Protein AF-A0A925DPY6-F1 (afdb_monomer)

Solvent-accessible surface area (backbone atoms only — not comparable to full-atom values): 10511 Å² total; per-residue (Å²): 122,69,63,65,78,75,38,99,52,84,83,68,54,95,85,68,78,88,75,82,54,67,66,61,56,56,53,61,64,73,57,89,71,93,77,87,87,88,58,54,37,86,36,39,76,42,63,65,30,36,55,49,43,68,69,35,32,68,36,63,94,36,71,50,76,42,72,33,80,44,59,87,94,29,56,38,26,45,50,74,73,61,49,58,59,48,70,58,96,85,42,81,42,55,54,47,24,43,74,46,77,44,69,90,68,53,84,65,75,51,75,65,53,50,51,57,66,51,64,82,52,63,37,82,76,46,75,67,44,76,55,68,96,68,57,69,66,60,47,52,56,51,40,54,54,43,45,75,70,46,34,78,36,70,43,71,76,58,93,91,69,83,81,88,87,130

pLDDT: mean 90.34, std 9.17, range [51.06, 98.12]

Mean predicted aligned error: 7.1 Å

Structure (mmCIF, N/CA/C/O backbone):
data_AF-A0A925DPY6-F1
#
_entry.id   AF-A0A925DPY6-F1
#
loop_
_atom_site.group_PDB
_atom_site.id
_atom_site.type_symbol
_atom_site.label_atom_id
_atom_site.label_alt_id
_atom_site.label_comp_id
_atom_site.label_asym_id
_atom_site.label_entity_id
_atom_site.label_seq_id
_atom_site.pdbx_PDB_ins_code
_atom_site.Cartn_x
_atom_site.Cartn_y
_atom_site.Cartn_z
_atom_site.occupancy
_atom_site.B_iso_or_equiv
_atom_site.auth_seq_id
_atom_site.auth_comp_id
_atom_site.auth_asym_id
_atom_site.auth_atom_id
_atom_site.pdbx_PDB_model_num
ATOM 1 N N . GLN A 1 1 ? -10.791 -21.419 -1.847 1.00 51.06 1 GLN A N 1
ATOM 2 C C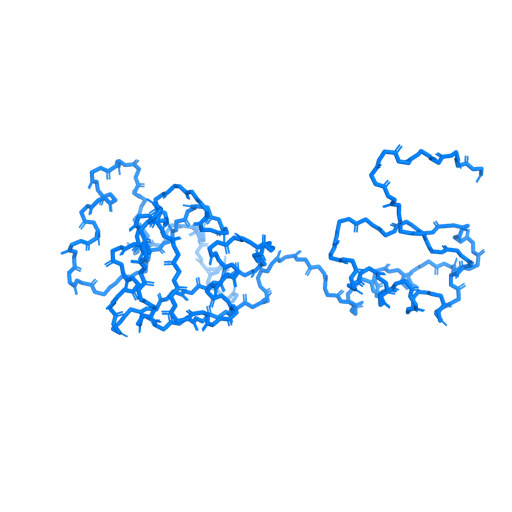A . GLN A 1 1 ? -11.285 -21.470 -3.244 1.00 51.06 1 GLN A CA 1
ATOM 3 C C . GLN A 1 1 ? -12.519 -22.365 -3.445 1.00 51.06 1 GLN A C 1
ATOM 5 O O . GLN A 1 1 ? -13.166 -22.212 -4.469 1.00 51.06 1 GLN A O 1
ATOM 10 N N . GLU A 1 2 ? -12.904 -23.256 -2.515 1.00 54.16 2 GLU A N 1
ATOM 11 C CA . GLU A 1 2 ? -14.138 -24.065 -2.660 1.00 54.16 2 GLU A CA 1
ATOM 12 C C . GLU A 1 2 ? -15.446 -23.259 -2.591 1.00 54.16 2 GLU A C 1
ATOM 14 O O . GLU A 1 2 ? -16.410 -23.626 -3.252 1.00 54.16 2 GLU A O 1
ATOM 19 N N . TYR A 1 3 ? -15.478 -22.163 -1.827 1.00 56.12 3 TYR A N 1
ATOM 20 C CA . TYR A 1 3 ? -16.685 -21.354 -1.612 1.00 56.12 3 TYR A CA 1
ATOM 21 C C . TYR A 1 3 ? -17.246 -20.764 -2.922 1.00 56.12 3 TYR A C 1
ATOM 23 O O . TYR A 1 3 ? -18.418 -20.940 -3.229 1.00 56.12 3 TYR A O 1
ATOM 31 N N . VAL A 1 4 ? -16.373 -20.207 -3.773 1.00 59.16 4 VAL A N 1
ATOM 32 C CA . VAL A 1 4 ? -16.727 -19.642 -5.095 1.00 59.16 4 VAL A CA 1
ATOM 33 C C . VAL A 1 4 ? -17.247 -20.703 -6.077 1.00 59.16 4 VAL A C 1
ATOM 35 O O . VAL A 1 4 ? -17.940 -20.379 -7.029 1.00 59.16 4 VAL A O 1
ATOM 38 N N . LYS A 1 5 ? -16.925 -21.988 -5.869 1.00 66.19 5 LYS A N 1
ATOM 39 C CA . LYS A 1 5 ? -17.430 -23.078 -6.722 1.00 66.19 5 LYS A CA 1
ATOM 40 C C . LYS A 1 5 ? -18.846 -23.529 -6.344 1.00 66.19 5 LYS A C 1
ATOM 42 O O . LYS A 1 5 ? -19.460 -24.246 -7.126 1.00 66.19 5 LYS A O 1
ATOM 47 N N . LYS A 1 6 ? -19.321 -23.183 -5.141 1.00 68.81 6 LYS A N 1
ATOM 48 C CA . LYS A 1 6 ? -20.605 -23.640 -4.578 1.00 68.81 6 LYS A CA 1
ATOM 49 C C . LYS A 1 6 ? -21.635 -22.513 -4.455 1.00 68.81 6 LYS A C 1
ATOM 51 O O . LYS A 1 6 ? -22.824 -22.808 -4.458 1.00 68.81 6 LYS A O 1
ATOM 56 N N . ASP A 1 7 ? -21.190 -21.262 -4.368 1.00 67.12 7 ASP A N 1
ATOM 57 C CA . ASP A 1 7 ? -22.045 -20.083 -4.237 1.00 67.12 7 ASP A CA 1
ATOM 58 C C . ASP A 1 7 ? -22.079 -19.292 -5.563 1.00 67.12 7 ASP A C 1
ATOM 60 O O . ASP A 1 7 ? -21.017 -18.864 -6.029 1.00 67.12 7 ASP A O 1
ATOM 64 N N . PRO A 1 8 ? -23.252 -19.119 -6.203 1.00 71.00 8 PRO A N 1
ATOM 65 C CA . PRO A 1 8 ? -23.380 -18.326 -7.424 1.00 71.00 8 PRO A CA 1
ATOM 66 C C . PRO A 1 8 ? -23.141 -16.823 -7.202 1.00 71.00 8 PRO A C 1
ATOM 68 O O . PRO A 1 8 ? -22.908 -16.121 -8.187 1.00 71.00 8 PRO A O 1
ATOM 71 N N . ASP A 1 9 ? -23.166 -16.329 -5.956 1.00 75.75 9 ASP A N 1
ATOM 72 C CA . ASP A 1 9 ? -22.851 -14.940 -5.621 1.00 75.75 9 ASP A CA 1
ATOM 73 C C . ASP A 1 9 ? -21.704 -14.850 -4.592 1.00 75.75 9 ASP A C 1
ATOM 75 O O . ASP A 1 9 ? -21.931 -14.787 -3.381 1.00 75.75 9 ASP A O 1
ATOM 79 N N . PRO A 1 10 ? -20.437 -14.770 -5.042 1.00 70.62 10 PRO A N 1
ATOM 80 C CA . PRO A 1 10 ? -19.289 -14.663 -4.142 1.00 70.62 10 PRO A CA 1
ATOM 81 C C . PRO A 1 10 ? -19.251 -13.347 -3.343 1.00 70.62 10 PRO A C 1
ATOM 83 O O . PRO A 1 10 ? -18.393 -13.196 -2.469 1.00 70.62 10 PRO A O 1
ATOM 86 N N . PHE A 1 11 ? -20.149 -12.400 -3.631 1.00 74.69 11 PHE A N 1
ATOM 87 C CA . PHE A 1 11 ? -20.270 -11.117 -2.944 1.00 74.69 11 PHE A CA 1
ATOM 88 C C . PHE A 1 11 ? -21.547 -11.013 -2.090 1.00 74.69 11 PHE A C 1
ATOM 90 O O . PHE A 1 11 ? -21.683 -10.057 -1.330 1.00 74.69 11 PHE A O 1
ATOM 97 N N . GLY A 1 12 ? -22.440 -12.004 -2.151 1.00 65.81 12 GLY A N 1
ATOM 98 C CA . GLY A 1 12 ? -23.747 -12.027 -1.490 1.00 65.81 12 GLY A CA 1
ATOM 99 C C . GLY A 1 12 ? -23.784 -12.818 -0.183 1.00 65.81 12 GLY A C 1
ATOM 100 O O . GLY A 1 12 ? -24.754 -13.523 0.080 1.00 65.81 12 GLY A O 1
ATOM 101 N N . PHE A 1 13 ? -22.739 -12.752 0.648 1.00 74.50 13 PHE A N 1
ATOM 102 C CA . PHE A 1 13 ? -22.732 -13.499 1.909 1.00 74.50 13 PHE A CA 1
ATOM 103 C C . PHE A 1 13 ? -23.553 -12.794 3.002 1.00 74.50 13 PHE A C 1
ATOM 105 O O . PHE A 1 13 ? -23.471 -11.581 3.180 1.00 74.50 13 PHE A O 1
ATOM 112 N N . ASN A 1 14 ? -24.303 -13.579 3.786 1.00 73.19 14 ASN A N 1
ATOM 113 C CA . ASN A 1 14 ? -25.326 -13.111 4.742 1.00 73.19 14 ASN A CA 1
ATOM 114 C C . ASN A 1 14 ? -24.861 -12.069 5.779 1.00 73.19 14 ASN A C 1
ATOM 116 O O . ASN A 1 14 ? -25.690 -11.346 6.322 1.00 73.19 14 ASN A O 1
ATOM 120 N N . ASN A 1 15 ? -23.558 -11.987 6.056 1.00 81.19 15 ASN A N 1
ATOM 121 C CA . ASN A 1 15 ? -22.986 -11.077 7.054 1.00 81.19 15 ASN A CA 1
ATOM 122 C C . ASN A 1 15 ? -22.359 -9.812 6.432 1.00 81.19 15 ASN A C 1
ATOM 124 O O . ASN A 1 15 ? -21.643 -9.080 7.119 1.00 81.19 15 ASN A O 1
ATOM 128 N N . LEU A 1 16 ? -22.572 -9.558 5.134 1.00 87.31 16 LEU A N 1
A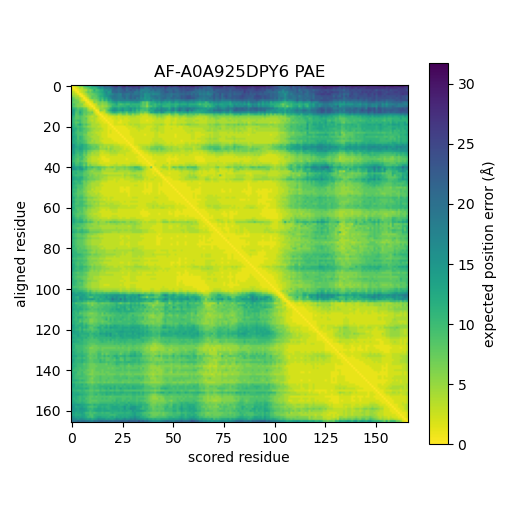TOM 129 C CA . LEU A 1 16 ? -22.129 -8.334 4.472 1.00 87.31 16 LEU A CA 1
ATOM 130 C C . LEU A 1 16 ? -23.211 -7.255 4.552 1.00 87.31 16 LEU A C 1
ATOM 132 O O . LEU A 1 16 ? -24.290 -7.389 3.980 1.00 87.31 16 LEU A O 1
ATOM 136 N N . HIS A 1 17 ? -22.888 -6.137 5.198 1.00 89.00 17 HIS A N 1
ATOM 137 C CA . HIS A 1 17 ? -23.780 -4.983 5.281 1.00 89.00 17 HIS A CA 1
ATOM 138 C C . HIS A 1 17 ? -23.188 -3.787 4.535 1.00 89.00 17 HIS A C 1
ATOM 140 O O . HIS A 1 17 ? -22.164 -3.227 4.930 1.00 89.00 17 HIS A O 1
ATOM 146 N N 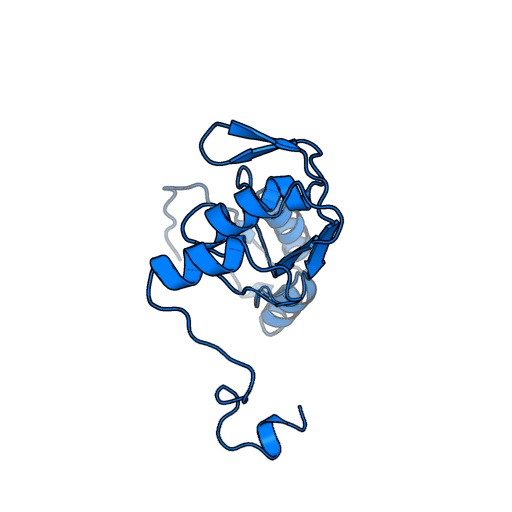. TYR A 1 18 ? -23.853 -3.365 3.459 1.00 90.69 18 TYR A N 1
ATOM 147 C CA . TYR A 1 18 ? -23.463 -2.172 2.712 1.00 90.69 18 TYR A CA 1
ATOM 148 C C . TYR A 1 18 ? -23.946 -0.904 3.416 1.00 90.69 18 TYR A C 1
ATOM 150 O O . TYR A 1 18 ? -25.139 -0.612 3.471 1.00 90.69 18 TYR A O 1
ATOM 158 N N . ILE A 1 19 ? -22.999 -0.111 3.913 1.00 92.62 19 ILE A N 1
ATOM 159 C CA . ILE A 1 19 ? -23.283 1.149 4.601 1.00 92.62 19 ILE A CA 1
ATOM 160 C C . ILE A 1 19 ? -23.162 2.318 3.624 1.00 92.62 19 ILE A C 1
ATOM 162 O O . ILE A 1 19 ? -22.068 2.807 3.341 1.00 92.62 19 ILE A O 1
ATOM 166 N N . THR A 1 20 ? -24.300 2.794 3.119 1.00 91.88 20 THR A N 1
ATOM 167 C CA . THR A 1 20 ? -24.352 3.880 2.124 1.00 91.88 20 THR A CA 1
ATOM 168 C C . THR A 1 20 ? -24.613 5.247 2.752 1.00 91.88 20 THR A C 1
ATOM 170 O O . THR A 1 20 ? -24.011 6.241 2.340 1.00 91.88 20 THR A O 1
ATOM 173 N N . LYS A 1 21 ? -25.423 5.331 3.813 1.00 94.94 21 LYS A N 1
ATOM 174 C CA . LYS A 1 21 ? -25.723 6.596 4.504 1.00 94.94 21 LYS A CA 1
ATOM 175 C C . LYS A 1 21 ? -24.605 6.992 5.466 1.00 94.94 21 LYS A C 1
ATOM 177 O O . LYS A 1 21 ? -23.906 6.141 6.017 1.00 94.94 21 LYS A O 1
ATOM 182 N N . ALA A 1 22 ? -24.406 8.297 5.638 1.00 92.94 22 ALA A N 1
ATOM 183 C CA . ALA A 1 22 ? -23.384 8.825 6.541 1.00 92.94 22 ALA A CA 1
ATOM 184 C C . ALA A 1 22 ? -23.720 8.530 8.011 1.00 92.94 22 ALA A C 1
ATOM 186 O O . ALA A 1 22 ? -22.851 8.096 8.759 1.00 92.94 22 ALA A O 1
ATOM 187 N N . GLU A 1 23 ? -24.986 8.696 8.396 1.00 94.44 23 GLU A N 1
ATOM 188 C CA . GLU A 1 23 ? -25.477 8.449 9.757 1.00 94.44 23 GLU A CA 1
ATOM 189 C C . GLU A 1 23 ? -25.208 7.014 10.219 1.00 94.44 23 GLU A C 1
ATOM 191 O O . GLU A 1 23 ? -24.711 6.806 11.324 1.00 94.44 23 GLU A O 1
ATOM 196 N N . ASP A 1 24 ? -25.443 6.030 9.350 1.00 93.94 24 ASP A N 1
ATOM 197 C CA . ASP A 1 24 ? -25.190 4.619 9.653 1.00 93.94 24 ASP A CA 1
ATOM 198 C C . ASP A 1 24 ? -23.693 4.346 9.873 1.00 93.94 24 ASP A C 1
ATOM 200 O O . ASP A 1 24 ? -23.316 3.656 10.816 1.00 93.94 24 ASP A O 1
ATOM 204 N N . SER A 1 25 ? -22.810 4.963 9.078 1.00 94.50 25 SER A N 1
ATOM 205 C CA . SER A 1 25 ? -21.356 4.875 9.298 1.00 94.50 25 SER A CA 1
ATOM 206 C C . SER A 1 25 ? -20.925 5.564 10.591 1.00 94.50 25 SER A C 1
ATOM 208 O O . SER A 1 25 ? -20.043 5.065 11.285 1.00 94.50 25 SER A O 1
ATOM 210 N N . ILE A 1 26 ? -21.558 6.678 10.963 1.00 94.00 26 ILE A N 1
ATOM 211 C CA . ILE A 1 26 ? -21.276 7.353 12.234 1.00 94.00 26 ILE A CA 1
ATOM 212 C C . ILE A 1 26 ? -21.683 6.465 13.414 1.00 94.00 26 ILE A C 1
ATOM 214 O O . ILE A 1 26 ? -20.902 6.342 14.358 1.00 94.00 26 ILE A O 1
ATOM 218 N N . ARG A 1 27 ? -22.849 5.808 13.341 1.00 94.25 27 ARG A N 1
ATOM 219 C CA . ARG A 1 27 ? -23.352 4.897 14.384 1.00 94.25 27 ARG A CA 1
ATOM 220 C C . ARG A 1 27 ? -22.376 3.761 14.689 1.00 94.25 27 ARG A C 1
ATOM 222 O O . ARG A 1 27 ? -22.172 3.453 15.859 1.00 94.25 27 ARG A O 1
ATOM 229 N N . LEU A 1 28 ? -21.700 3.220 13.672 1.00 93.94 28 LEU A N 1
ATOM 230 C CA . LEU A 1 28 ? -20.688 2.171 13.852 1.00 93.94 28 LEU A CA 1
ATOM 231 C C . LEU A 1 28 ? -19.506 2.587 14.742 1.00 93.94 28 LEU A C 1
ATOM 233 O O . LEU A 1 28 ? -18.840 1.726 15.298 1.00 93.94 28 LEU A O 1
ATOM 237 N N . ASN A 1 29 ? -19.225 3.881 14.923 1.00 92.38 29 ASN A N 1
ATOM 238 C CA . ASN A 1 29 ? -18.136 4.306 15.814 1.00 92.38 29 ASN A CA 1
ATOM 239 C C . ASN A 1 29 ? -18.450 4.096 17.305 1.00 92.38 29 ASN A C 1
ATOM 241 O O . ASN A 1 29 ? -17.529 4.080 18.125 1.00 92.38 29 ASN A O 1
ATOM 245 N N . ASN A 1 30 ? -19.735 3.947 17.637 1.00 89.00 30 ASN A N 1
ATOM 246 C CA . ASN A 1 30 ? -20.244 3.869 19.005 1.00 89.00 30 ASN A CA 1
ATOM 247 C C . ASN A 1 30 ? -20.753 2.469 19.377 1.00 89.00 30 ASN A C 1
ATOM 249 O O . ASN A 1 30 ? -21.292 2.305 20.466 1.00 89.00 30 ASN A O 1
ATOM 253 N N . THR A 1 31 ? -20.620 1.478 18.491 1.00 87.50 31 THR A N 1
ATOM 254 C CA . THR A 1 31 ? -21.009 0.100 18.810 1.00 87.50 31 THR A CA 1
ATOM 255 C C . THR A 1 31 ? -19.954 -0.582 19.680 1.00 87.50 31 THR A C 1
ATOM 257 O O . THR A 1 31 ? -18.751 -0.375 19.495 1.00 87.50 31 THR A O 1
ATOM 260 N N . ASP A 1 32 ? -20.411 -1.412 20.615 1.00 85.75 32 ASP A N 1
ATOM 261 C CA . ASP A 1 32 ? -19.562 -2.329 21.381 1.00 85.75 32 ASP A CA 1
ATOM 262 C C . ASP A 1 32 ? -19.523 -3.740 20.782 1.00 85.75 32 ASP A C 1
ATOM 264 O O . ASP A 1 32 ? -18.744 -4.581 21.235 1.00 85.75 32 ASP A O 1
ATOM 268 N N . GLU A 1 33 ? -20.317 -3.996 19.739 1.00 90.81 33 GLU A N 1
ATOM 269 C CA . GLU A 1 33 ? -20.300 -5.264 19.019 1.00 90.81 33 GLU A CA 1
ATOM 270 C C . GLU A 1 33 ? -19.010 -5.422 18.205 1.00 90.81 33 GLU A C 1
ATOM 272 O O . GLU A 1 33 ? -18.555 -4.508 17.509 1.00 90.81 33 GLU A O 1
ATOM 277 N N . ALA A 1 34 ? -18.424 -6.619 18.267 1.00 91.31 34 ALA A N 1
ATOM 278 C CA . ALA A 1 34 ? -17.270 -6.961 17.452 1.00 91.31 34 ALA A CA 1
ATOM 279 C C . ALA A 1 34 ? -17.679 -7.021 15.973 1.00 91.31 34 ALA A C 1
ATOM 281 O O . ALA A 1 34 ? -18.530 -7.818 15.584 1.00 91.31 34 ALA A O 1
ATOM 282 N N . CYS A 1 35 ? -17.052 -6.192 15.140 1.00 93.06 35 CYS A N 1
ATOM 283 C CA . CYS A 1 35 ? -17.331 -6.133 13.709 1.00 93.06 35 CYS A CA 1
ATOM 284 C C . CYS A 1 35 ? -16.063 -5.861 12.891 1.00 93.06 35 CYS A C 1
ATOM 286 O O . CYS A 1 35 ? -15.042 -5.406 13.410 1.00 93.06 35 CYS A O 1
ATOM 288 N N . ILE A 1 36 ? -16.140 -6.137 11.587 1.00 94.62 36 ILE A N 1
ATOM 289 C CA . ILE A 1 36 ? -15.112 -5.776 10.608 1.00 94.62 36 ILE A CA 1
ATOM 290 C C . ILE A 1 36 ? -15.645 -4.608 9.784 1.00 94.62 36 ILE A C 1
ATOM 292 O O . ILE A 1 36 ? -16.665 -4.731 9.109 1.00 94.62 36 ILE A O 1
ATOM 296 N N . ILE A 1 37 ? -14.934 -3.480 9.815 1.00 95.06 37 ILE A N 1
ATOM 297 C CA . ILE A 1 37 ? -15.267 -2.299 9.015 1.00 95.06 37 ILE A CA 1
ATOM 298 C C . ILE A 1 37 ? -14.280 -2.202 7.855 1.00 95.06 37 ILE A C 1
ATOM 300 O O . ILE A 1 37 ? -13.094 -1.942 8.053 1.00 95.06 37 ILE A O 1
ATOM 304 N N . ILE A 1 38 ? -14.786 -2.365 6.633 1.00 94.25 38 ILE A N 1
ATOM 305 C CA . ILE A 1 38 ? -14.024 -2.150 5.400 1.00 94.25 38 ILE A CA 1
ATOM 306 C C . ILE A 1 38 ? -14.449 -0.802 4.824 1.00 94.25 38 ILE A C 1
ATOM 308 O O . ILE A 1 38 ? -15.613 -0.600 4.485 1.00 94.25 38 ILE A O 1
ATOM 312 N N . SER A 1 39 ? -13.510 0.140 4.724 1.00 93.31 39 SER A N 1
ATOM 313 C CA . SER A 1 39 ? -13.798 1.491 4.244 1.00 93.31 39 SER A CA 1
ATOM 314 C C . SER A 1 39 ? -12.664 2.056 3.399 1.00 93.31 39 SER A C 1
ATOM 316 O O . SER A 1 39 ? -11.490 1.904 3.718 1.00 93.31 39 SER A O 1
ATOM 318 N N . ALA A 1 40 ? -13.038 2.809 2.367 1.00 90.50 40 ALA A N 1
ATOM 319 C CA . ALA A 1 40 ? -12.129 3.661 1.610 1.00 90.50 40 ALA A CA 1
ATOM 320 C C . ALA A 1 40 ? -11.742 4.935 2.405 1.00 90.50 40 ALA A C 1
ATOM 322 O O . ALA A 1 40 ? -12.505 5.372 3.277 1.00 90.50 40 ALA A O 1
ATOM 323 N N . SER A 1 41 ? -10.603 5.579 2.113 1.00 88.06 41 SER A N 1
ATOM 324 C CA . SER A 1 41 ? -9.605 5.227 1.078 1.00 88.06 41 SER A CA 1
ATOM 325 C C . SER A 1 41 ? -8.477 4.302 1.569 1.00 88.06 41 SER A C 1
ATOM 327 O O . SER A 1 41 ? -8.125 4.303 2.744 1.00 88.06 41 SER A O 1
ATOM 329 N N . GLY A 1 42 ? -7.871 3.528 0.657 1.00 84.38 42 GLY A N 1
ATOM 330 C CA . GLY A 1 42 ? -6.892 2.477 0.994 1.00 84.38 42 GLY A CA 1
ATOM 331 C C . GLY A 1 42 ? -5.618 2.946 1.714 1.00 84.38 42 GLY A C 1
ATOM 332 O O . GLY A 1 42 ? -4.995 2.157 2.412 1.00 84.38 42 GLY A O 1
ATOM 333 N N . MET A 1 43 ? -5.258 4.231 1.610 1.00 91.38 43 MET A N 1
ATOM 334 C CA . MET A 1 43 ? -4.111 4.821 2.326 1.00 91.38 43 MET A CA 1
ATOM 335 C C . MET A 1 43 ? -4.513 5.607 3.582 1.00 91.38 43 MET A C 1
ATOM 337 O O . MET A 1 43 ? -3.675 6.258 4.202 1.00 91.38 43 MET A O 1
ATOM 341 N N . MET A 1 44 ? -5.797 5.560 3.955 1.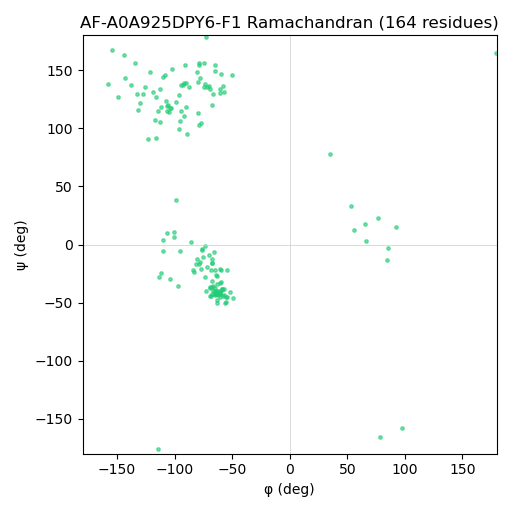00 94.25 44 MET A N 1
ATOM 342 C CA . MET A 1 44 ? -6.352 6.169 5.171 1.00 94.25 44 MET A CA 1
ATOM 343 C C . MET A 1 44 ? -6.295 7.706 5.216 1.00 94.25 44 MET A C 1
ATOM 345 O O . MET A 1 44 ? -6.474 8.321 6.266 1.00 94.25 44 MET A O 1
ATOM 349 N N . GLU A 1 45 ? -6.106 8.348 4.064 1.00 91.88 45 GLU A N 1
ATOM 350 C CA . GLU A 1 45 ? -5.936 9.801 3.979 1.00 91.88 45 GLU A CA 1
ATOM 351 C C . GLU A 1 45 ? -7.249 10.584 3.973 1.00 91.88 45 GLU A C 1
ATOM 353 O O . GLU A 1 45 ? -7.265 11.755 4.364 1.00 91.88 45 GLU A O 1
ATOM 358 N N . ALA A 1 46 ? -8.353 9.955 3.567 1.00 90.81 46 ALA A N 1
ATOM 359 C CA . ALA A 1 46 ? -9.641 10.617 3.408 1.00 90.81 46 ALA A CA 1
ATOM 360 C C . ALA A 1 46 ? -10.822 9.650 3.561 1.00 90.81 46 ALA A C 1
ATOM 362 O O . ALA A 1 46 ? -10.671 8.429 3.514 1.00 90.81 46 ALA A O 1
ATOM 363 N N . GLY A 1 47 ? -12.018 10.224 3.695 1.00 92.06 47 GLY A N 1
ATOM 364 C CA . GLY A 1 47 ? -13.270 9.478 3.752 1.00 92.06 47 GLY A CA 1
ATOM 365 C C . GLY A 1 47 ? -13.541 8.834 5.110 1.00 92.06 47 GLY A C 1
ATOM 366 O O . GLY A 1 47 ? -12.920 9.157 6.125 1.00 92.06 47 GLY A O 1
ATOM 367 N N . ARG A 1 48 ? -14.507 7.911 5.121 1.00 94.31 48 ARG A N 1
ATOM 368 C CA . ARG A 1 48 ? -15.049 7.291 6.342 1.00 94.31 48 ARG A CA 1
ATOM 369 C C . ARG A 1 48 ? -13.985 6.534 7.135 1.00 94.31 48 ARG A C 1
ATOM 371 O O . ARG A 1 48 ? -14.010 6.584 8.361 1.00 94.31 48 ARG A O 1
ATOM 378 N N . VAL A 1 49 ? -12.996 5.931 6.467 1.00 95.62 49 VAL A N 1
ATOM 379 C CA . VAL A 1 49 ? -11.918 5.183 7.139 1.00 95.62 49 VAL A CA 1
ATOM 380 C C . VAL A 1 49 ? -11.147 6.066 8.117 1.00 95.62 49 VAL A C 1
ATOM 382 O O . VAL A 1 49 ? -10.830 5.634 9.219 1.00 95.62 49 VAL A O 1
ATOM 385 N N . LYS A 1 50 ? -10.919 7.337 7.767 1.00 95.38 50 LYS A N 1
ATOM 386 C CA . LYS A 1 50 ? -10.182 8.275 8.616 1.00 95.38 50 LYS A CA 1
ATOM 387 C C . LYS A 1 50 ? -10.962 8.608 9.887 1.00 95.38 50 LYS A C 1
ATOM 389 O O . LYS A 1 50 ? -10.374 8.713 10.960 1.00 95.38 50 LYS A O 1
ATOM 394 N N . HIS A 1 51 ? -12.290 8.704 9.785 1.00 95.69 51 HIS A N 1
ATOM 395 C CA . HIS A 1 51 ? -13.172 8.855 10.943 1.00 95.69 51 HIS A CA 1
ATOM 396 C C . HIS A 1 51 ? -13.202 7.583 11.798 1.00 95.69 51 HIS A C 1
ATOM 398 O O . HIS A 1 51 ? -13.069 7.673 13.016 1.00 95.69 51 HIS A O 1
ATOM 404 N N . HIS A 1 52 ? -13.312 6.401 11.190 1.00 96.56 52 HIS A N 1
ATOM 405 C CA . HIS A 1 52 ? -13.280 5.136 11.929 1.00 96.56 52 HIS A CA 1
ATOM 406 C C . HIS A 1 52 ? -11.961 4.943 12.682 1.00 96.56 52 HIS A C 1
ATOM 408 O O . HIS A 1 52 ? -11.977 4.586 13.861 1.00 96.56 52 HIS A O 1
ATOM 414 N N . ILE A 1 53 ? -10.827 5.266 12.052 1.00 96.56 53 ILE A N 1
ATOM 415 C CA . ILE A 1 53 ? -9.512 5.234 12.699 1.00 96.56 53 ILE A CA 1
ATOM 416 C C . ILE A 1 53 ? -9.456 6.247 13.840 1.00 96.56 53 ILE A C 1
ATOM 418 O O . ILE A 1 53 ? -9.092 5.852 14.941 1.00 96.56 53 ILE A O 1
ATOM 422 N N . LYS A 1 54 ? -9.891 7.504 13.644 1.00 96.50 54 LYS A N 1
ATOM 423 C CA . LYS A 1 54 ? -9.941 8.510 14.727 1.00 96.50 54 LYS A CA 1
ATOM 424 C C . LYS A 1 54 ? -10.628 7.964 15.986 1.00 96.50 54 LYS A C 1
ATOM 426 O O . LYS A 1 54 ? -10.112 8.122 17.088 1.00 96.50 54 LYS A O 1
ATOM 431 N N . ASN A 1 55 ? -11.772 7.301 15.814 1.00 95.38 55 ASN A N 1
ATOM 432 C CA . ASN A 1 55 ? -12.589 6.783 16.917 1.00 95.38 55 ASN A CA 1
ATOM 433 C C . ASN A 1 55 ? -12.095 5.442 17.496 1.00 95.38 55 ASN A C 1
ATOM 435 O O . ASN A 1 55 ? -12.554 5.021 18.561 1.00 95.38 55 ASN A O 1
ATOM 439 N N . SER A 1 56 ? -11.175 4.763 16.807 1.00 94.88 56 SER A N 1
ATOM 440 C CA . SER A 1 56 ? -10.726 3.405 17.144 1.00 94.88 56 SER A CA 1
ATOM 441 C C . SER A 1 56 ? -9.272 3.332 17.600 1.00 94.88 56 SER A C 1
ATOM 443 O O . SER A 1 56 ? -8.928 2.455 18.381 1.00 94.88 56 SER A O 1
ATOM 445 N N . ILE A 1 57 ? -8.417 4.246 17.142 1.00 96.81 57 ILE A N 1
ATOM 446 C CA . ILE A 1 57 ? -6.956 4.171 17.284 1.00 96.81 57 ILE A CA 1
ATOM 447 C C . ILE A 1 57 ? -6.469 4.205 18.738 1.00 96.81 57 ILE A C 1
ATOM 449 O O . ILE A 1 57 ? -5.429 3.635 19.057 1.00 96.81 57 ILE A O 1
ATOM 453 N N . GLY A 1 58 ? -7.240 4.830 19.629 1.00 96.69 58 GLY A N 1
ATOM 454 C CA . GLY A 1 58 ? -6.961 4.889 21.065 1.00 96.69 58 GLY A CA 1
ATOM 455 C C . GLY A 1 58 ? -7.474 3.688 21.868 1.00 96.69 58 GLY A C 1
ATOM 456 O O . GLY A 1 58 ? -7.338 3.693 23.088 1.00 96.69 58 GLY A O 1
ATOM 457 N N . LYS A 1 59 ? -8.087 2.683 21.229 1.00 95.38 59 LYS A N 1
ATOM 458 C CA . LYS A 1 59 ? -8.683 1.516 21.898 1.00 95.38 59 LYS A CA 1
ATOM 459 C C . LYS A 1 59 ? -7.803 0.282 21.674 1.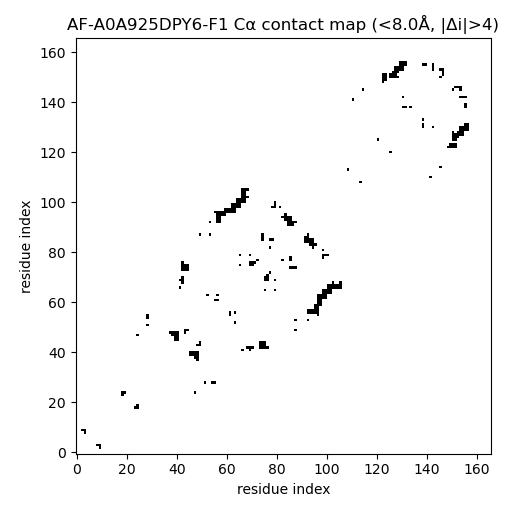00 95.38 59 LYS A C 1
ATOM 461 O O . LYS A 1 59 ? -7.703 -0.198 20.552 1.00 95.38 59 LYS A O 1
ATOM 466 N N . GLU A 1 60 ? -7.215 -0.262 22.739 1.00 96.31 60 GLU A N 1
ATOM 467 C CA . GLU A 1 60 ? -6.310 -1.433 22.679 1.00 96.31 60 GLU A CA 1
ATOM 468 C C . GLU A 1 60 ? -7.003 -2.716 22.201 1.00 96.31 60 GLU A C 1
ATOM 470 O O . GLU A 1 60 ? -6.367 -3.577 21.605 1.00 96.31 60 GLU A O 1
ATOM 475 N N . LYS A 1 61 ? -8.326 -2.822 22.398 1.00 95.06 61 LYS A N 1
ATOM 476 C CA . LYS A 1 61 ? -9.136 -3.952 21.912 1.00 95.06 61 LYS A CA 1
ATOM 477 C C . LYS A 1 61 ? -9.314 -3.982 20.385 1.00 95.06 61 LYS A C 1
ATOM 479 O O . LYS A 1 61 ? -9.864 -4.948 19.866 1.00 95.06 61 LYS A O 1
ATOM 484 N N . ASN A 1 62 ? -8.908 -2.925 19.678 1.00 96.62 62 ASN A N 1
ATOM 485 C CA . ASN A 1 62 ? -9.125 -2.778 18.242 1.00 96.62 62 ASN A CA 1
ATOM 486 C C . ASN A 1 62 ? -7.848 -3.076 17.448 1.00 96.62 62 ASN A C 1
ATOM 488 O O . ASN A 1 62 ? -6.739 -2.777 17.891 1.00 96.62 62 ASN A O 1
ATOM 492 N N . THR A 1 63 ? -8.027 -3.557 16.217 1.00 97.56 63 THR A N 1
ATOM 493 C CA . THR A 1 63 ? -6.943 -3.754 15.250 1.00 97.56 63 THR A CA 1
ATOM 494 C C . THR A 1 63 ? -7.183 -2.901 14.006 1.00 97.56 63 THR A C 1
ATOM 496 O O . THR A 1 63 ? -8.267 -2.924 13.424 1.00 97.56 63 THR A O 1
ATOM 499 N N . ILE A 1 64 ? -6.160 -2.171 13.567 1.00 97.00 64 ILE A N 1
ATOM 500 C CA . ILE A 1 64 ? -6.102 -1.535 12.250 1.00 97.00 64 ILE A CA 1
ATOM 501 C C . ILE A 1 64 ? -5.340 -2.482 11.324 1.00 97.00 64 ILE A C 1
ATOM 503 O O . ILE A 1 64 ? -4.121 -2.636 11.430 1.00 97.00 64 ILE A O 1
ATOM 507 N N . LEU A 1 65 ? -6.075 -3.131 10.422 1.00 96.19 65 LEU A N 1
ATOM 508 C CA . LEU A 1 65 ? -5.512 -4.038 9.429 1.00 96.19 65 LEU A CA 1
ATOM 509 C C . LEU A 1 65 ? -5.260 -3.295 8.116 1.00 96.19 65 LEU A C 1
ATOM 511 O O . LEU A 1 65 ? -6.193 -2.858 7.445 1.00 96.19 65 LEU A O 1
ATOM 515 N N . ILE A 1 66 ? -3.991 -3.180 7.743 1.00 94.31 66 ILE A N 1
ATOM 516 C CA . ILE A 1 66 ? -3.545 -2.514 6.522 1.00 94.31 66 ILE A CA 1
ATOM 517 C C . ILE A 1 66 ? -3.282 -3.577 5.464 1.00 94.31 66 ILE A C 1
ATOM 519 O O . ILE A 1 66 ? -2.488 -4.498 5.665 1.00 94.31 66 ILE A O 1
ATOM 523 N N . VAL A 1 67 ? -3.960 -3.446 4.330 1.00 90.94 67 VAL A N 1
ATOM 524 C CA . VAL A 1 67 ? -3.892 -4.403 3.230 1.00 90.94 67 VAL A CA 1
ATOM 525 C C . VAL A 1 67 ? -3.303 -3.690 2.016 1.00 90.94 67 VAL A C 1
ATOM 527 O O . VAL A 1 67 ? -3.957 -2.844 1.412 1.00 90.94 67 VAL A O 1
ATOM 530 N N . GLY A 1 68 ? -2.052 -4.012 1.680 1.00 85.56 68 GLY A N 1
ATOM 531 C CA . GLY A 1 68 ? -1.326 -3.410 0.558 1.00 85.56 68 GLY A CA 1
ATOM 532 C C . GLY A 1 68 ? -0.380 -2.259 0.929 1.00 85.56 68 GLY A C 1
ATOM 533 O O . GLY A 1 68 ? 0.124 -2.169 2.047 1.00 85.56 68 GLY A O 1
ATOM 534 N N . TYR A 1 69 ? -0.082 -1.413 -0.061 1.00 87.00 69 TYR A N 1
ATOM 535 C CA . TYR A 1 69 ? 0.934 -0.360 0.021 1.00 87.00 69 TYR A CA 1
ATOM 536 C C . TYR A 1 69 ? 0.349 0.987 0.467 1.00 87.00 69 TYR A C 1
ATOM 538 O O . TYR A 1 69 ? -0.676 1.428 -0.051 1.00 87.00 69 TYR A O 1
ATOM 546 N N . CYS A 1 70 ? 1.058 1.683 1.360 1.00 89.94 70 CYS A N 1
ATOM 547 C CA . CYS A 1 70 ? 0.791 3.082 1.693 1.00 89.94 70 CYS A CA 1
ATOM 548 C C . CYS A 1 70 ? 1.976 3.961 1.287 1.00 89.94 70 CYS A C 1
ATOM 550 O O . CYS A 1 70 ? 3.110 3.716 1.703 1.00 89.94 70 CYS A O 1
ATOM 552 N N . ALA A 1 71 ? 1.694 5.010 0.512 1.00 89.25 71 ALA A N 1
ATOM 553 C CA . ALA A 1 71 ? 2.706 5.953 0.053 1.00 89.25 71 ALA A CA 1
ATOM 554 C C . ALA A 1 71 ? 3.336 6.747 1.218 1.00 89.25 71 ALA A C 1
ATOM 556 O O . ALA A 1 71 ? 2.678 6.951 2.247 1.00 89.25 71 ALA A O 1
ATOM 557 N N . PRO A 1 72 ? 4.580 7.242 1.067 1.00 89.56 72 PRO A N 1
ATOM 558 C CA . PRO A 1 72 ? 5.228 8.096 2.056 1.00 89.56 72 PRO A CA 1
ATOM 559 C C . PRO A 1 72 ? 4.348 9.267 2.498 1.00 89.56 72 PRO A C 1
ATOM 5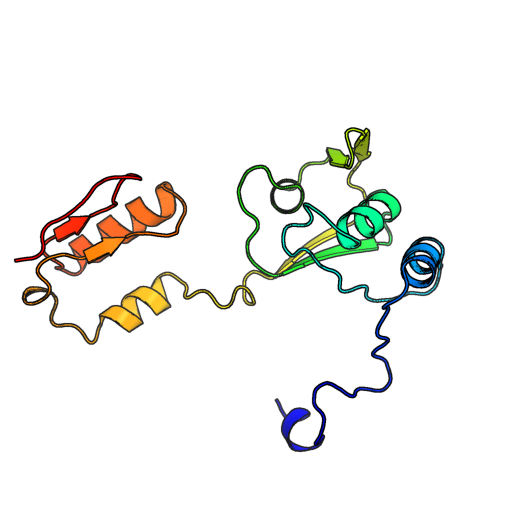61 O O . PRO A 1 72 ? 3.600 9.831 1.702 1.00 89.56 72 PRO A O 1
ATOM 564 N N . ASN A 1 73 ? 4.476 9.650 3.770 1.00 90.44 73 ASN A N 1
ATOM 565 C CA . ASN A 1 73 ? 3.755 10.761 4.410 1.00 90.44 73 ASN A CA 1
ATOM 566 C C . ASN A 1 73 ? 2.233 10.586 4.568 1.00 90.44 73 ASN A C 1
ATOM 568 O O . ASN A 1 73 ? 1.581 11.491 5.084 1.00 90.44 73 ASN A O 1
ATOM 572 N N . THR A 1 74 ? 1.668 9.437 4.191 1.00 94.44 74 THR A N 1
ATOM 573 C CA . THR A 1 74 ? 0.266 9.110 4.494 1.00 94.44 74 THR A CA 1
ATOM 574 C C . THR A 1 74 ? 0.103 8.639 5.941 1.00 94.44 74 THR A C 1
ATOM 576 O O . THR A 1 74 ? 1.032 8.099 6.551 1.00 94.44 74 THR A O 1
ATOM 579 N N . LEU A 1 75 ? -1.103 8.785 6.493 1.00 95.56 75 LEU A N 1
ATOM 580 C CA . LEU A 1 75 ? -1.497 8.203 7.773 1.00 95.56 75 LEU A CA 1
ATOM 581 C C . LEU A 1 75 ? -1.262 6.693 7.771 1.00 95.56 75 LEU A C 1
ATOM 583 O O . LEU A 1 75 ? -0.668 6.171 8.712 1.00 95.56 75 LEU A O 1
ATOM 587 N N . GLY A 1 76 ? -1.664 6.008 6.696 1.00 95.06 76 GLY A N 1
ATOM 588 C CA . GLY A 1 76 ? -1.431 4.576 6.546 1.00 95.06 76 GLY A CA 1
ATOM 589 C C . GLY A 1 76 ? 0.046 4.214 6.677 1.00 95.06 76 GLY A C 1
ATOM 590 O O . GLY A 1 76 ? 0.389 3.320 7.446 1.00 95.06 76 GLY A O 1
ATOM 591 N N . ARG A 1 77 ? 0.942 4.968 6.027 1.00 95.00 77 ARG A N 1
ATOM 592 C CA . ARG A 1 77 ? 2.385 4.727 6.131 1.00 95.00 77 ARG A CA 1
ATOM 593 C C . ARG A 1 77 ? 2.914 4.962 7.542 1.00 95.00 77 ARG A C 1
ATOM 595 O O . ARG A 1 77 ? 3.663 4.138 8.049 1.00 95.00 77 ARG A O 1
ATOM 602 N N . HIS A 1 78 ? 2.485 6.032 8.204 1.00 96.25 78 HIS A N 1
ATOM 603 C CA . HIS A 1 78 ? 2.862 6.297 9.593 1.00 96.25 78 HIS A CA 1
ATOM 604 C C . HIS A 1 78 ? 2.458 5.173 10.554 1.00 96.25 78 HIS A C 1
ATOM 606 O O . HIS A 1 78 ? 3.217 4.851 11.468 1.00 96.25 78 HIS A O 1
ATOM 612 N N . LEU A 1 79 ? 1.285 4.574 10.339 1.00 96.31 79 LEU A N 1
ATOM 613 C CA . LEU A 1 79 ? 0.833 3.415 11.106 1.00 96.31 79 LEU A CA 1
ATOM 614 C C . LEU A 1 79 ? 1.671 2.173 10.783 1.00 96.31 79 LEU A C 1
ATOM 616 O O . LEU A 1 79 ? 2.102 1.488 11.707 1.00 96.31 79 LEU A O 1
ATOM 620 N N . MET A 1 80 ? 1.959 1.915 9.501 1.00 94.62 80 MET A N 1
ATOM 621 C CA . MET A 1 80 ? 2.834 0.810 9.078 1.00 94.62 80 MET A CA 1
ATOM 622 C C . MET A 1 80 ? 4.242 0.914 9.675 1.00 94.62 80 MET A C 1
ATOM 624 O O . MET A 1 80 ? 4.802 -0.096 10.086 1.00 94.62 80 MET A O 1
ATOM 628 N N . ASP A 1 81 ? 4.793 2.127 9.759 1.00 95.12 81 ASP A N 1
ATOM 629 C CA . ASP A 1 81 ? 6.112 2.391 10.346 1.00 95.12 81 ASP A CA 1
ATOM 630 C C . ASP A 1 81 ? 6.108 2.291 11.889 1.00 95.12 81 ASP A C 1
ATOM 632 O O . ASP A 1 81 ? 7.143 2.470 12.530 1.00 95.12 81 ASP A O 1
ATOM 636 N N . GLY A 1 82 ? 4.954 2.020 12.512 1.00 95.88 82 GLY A N 1
ATOM 637 C CA . GLY A 1 82 ? 4.838 1.795 13.952 1.00 95.88 82 GLY A CA 1
ATOM 638 C C . GLY A 1 82 ? 4.889 3.065 14.803 1.00 95.88 82 GLY A C 1
ATOM 639 O O . GLY A 1 82 ? 5.215 2.987 15.994 1.00 95.88 82 GLY A O 1
ATOM 640 N N . LYS A 1 83 ? 4.570 4.239 14.230 1.00 97.06 83 LYS A N 1
ATOM 641 C CA . LYS A 1 83 ? 4.525 5.493 14.996 1.00 97.06 83 LYS A CA 1
ATOM 642 C C . LYS A 1 83 ? 3.546 5.368 16.165 1.00 97.06 83 LYS A C 1
ATOM 644 O O . LYS A 1 83 ? 2.407 4.951 15.992 1.00 97.06 83 LYS A O 1
ATOM 649 N N . LYS A 1 84 ? 3.992 5.767 17.359 1.00 96.81 84 LYS A N 1
ATOM 650 C CA . LYS A 1 84 ? 3.178 5.743 18.589 1.00 96.81 84 LYS A CA 1
ATOM 651 C C . LYS A 1 84 ? 2.200 6.909 18.696 1.00 96.81 84 LYS A C 1
ATOM 653 O O . LYS A 1 84 ? 1.248 6.836 19.464 1.00 96.81 84 LYS A O 1
ATOM 658 N N . GLU A 1 85 ? 2.412 7.950 17.901 1.00 97.56 85 GLU A N 1
ATOM 659 C CA . GLU A 1 85 ? 1.507 9.082 17.763 1.00 97.56 85 GLU A CA 1
ATOM 660 C C . GLU A 1 85 ? 1.390 9.467 16.286 1.00 97.56 85 GLU A C 1
ATOM 662 O O . GLU A 1 85 ? 2.384 9.501 15.552 1.00 97.56 85 GLU A O 1
ATOM 667 N N . VAL A 1 86 ? 0.166 9.748 15.846 1.00 97.31 86 VAL A N 1
ATOM 668 C CA . VAL A 1 86 ? -0.149 10.187 14.483 1.00 97.31 86 VAL A CA 1
ATOM 669 C C . VAL A 1 86 ? -1.109 11.369 14.517 1.00 97.31 86 VAL A C 1
ATOM 671 O O . VAL A 1 86 ? -1.849 11.550 15.479 1.00 97.31 86 VAL A O 1
ATOM 674 N N . LYS A 1 87 ? -1.124 12.176 13.453 1.00 96.38 87 LYS A N 1
ATOM 675 C CA . LYS A 1 87 ? -2.079 13.281 13.313 1.00 96.38 87 LYS A CA 1
ATOM 676 C C . LYS A 1 87 ? -3.275 12.857 12.474 1.00 96.38 87 LYS A C 1
ATOM 678 O O . LYS A 1 87 ? -3.105 12.384 11.352 1.00 96.38 87 LYS A O 1
ATOM 683 N N . ILE A 1 88 ? -4.479 13.087 12.984 1.00 96.31 88 ILE A N 1
ATOM 684 C CA . ILE A 1 88 ? -5.734 12.829 12.276 1.00 96.31 88 ILE A CA 1
ATOM 685 C C . ILE A 1 88 ? -6.592 14.091 12.387 1.00 96.31 88 ILE A C 1
ATOM 687 O O . ILE A 1 88 ? -6.860 14.570 13.478 1.00 96.31 88 ILE A O 1
ATOM 691 N N . PHE A 1 89 ? -6.978 14.673 11.246 1.00 95.06 89 PHE A N 1
ATOM 692 C CA . PHE A 1 89 ? -7.662 15.980 11.179 1.00 95.06 89 PHE A CA 1
ATOM 693 C C . PHE A 1 89 ? -6.927 17.115 11.919 1.00 95.06 89 PHE A C 1
ATOM 695 O O . PHE A 1 89 ? -7.549 18.015 12.467 1.00 95.06 89 PHE A O 1
ATOM 702 N N . GLY A 1 90 ? -5.592 17.070 11.924 1.00 93.50 90 GLY A N 1
ATOM 703 C CA . GLY A 1 90 ? -4.745 18.061 12.598 1.00 93.50 90 GLY A CA 1
ATOM 704 C C . GLY A 1 90 ? -4.521 17.796 14.088 1.00 93.50 90 GLY A C 1
ATOM 705 O O . GLY A 1 90 ? -3.590 18.362 14.656 1.00 93.50 90 GLY A O 1
ATOM 706 N N . GLU A 1 91 ? -5.288 16.893 14.697 1.00 95.94 91 GLU A N 1
ATOM 707 C CA . GLU A 1 91 ? -5.189 16.553 16.117 1.00 95.94 91 GLU A CA 1
ATOM 708 C C . GLU A 1 91 ? -4.233 15.366 16.333 1.00 95.94 91 GLU A C 1
ATOM 710 O O . GLU A 1 91 ? -4.238 14.425 15.530 1.00 95.94 91 GLU A O 1
ATOM 715 N N . PRO A 1 92 ? -3.386 15.387 17.379 1.00 97.12 92 PRO A N 1
ATOM 716 C CA . PRO A 1 92 ? -2.541 14.252 17.731 1.00 97.12 92 PRO A CA 1
ATOM 717 C C . PRO A 1 92 ? -3.366 13.126 18.371 1.00 97.12 92 PRO A C 1
ATOM 719 O O . PRO A 1 92 ? -4.221 13.361 19.222 1.00 97.12 92 PRO A O 1
ATOM 722 N N . HIS A 1 93 ? -3.077 11.887 17.982 1.00 97.88 93 HIS A N 1
ATOM 723 C CA . HIS A 1 93 ? -3.703 10.680 18.511 1.00 97.88 93 HIS A CA 1
ATOM 724 C C . HIS A 1 93 ? -2.646 9.633 18.858 1.00 97.88 93 HIS A C 1
ATOM 726 O O . HIS A 1 93 ? -1.818 9.276 18.017 1.00 97.88 93 HIS A O 1
ATOM 732 N N . GLN A 1 94 ? -2.721 9.093 20.077 1.00 98.12 94 GLN A N 1
ATOM 733 C CA . GLN A 1 94 ? -1.907 7.948 20.482 1.00 98.12 94 GLN A CA 1
ATOM 734 C C . GLN A 1 94 ? -2.383 6.668 19.791 1.00 98.12 94 GLN A C 1
ATOM 736 O O . GLN A 1 94 ? -3.580 6.373 19.753 1.00 98.12 94 GLN A O 1
ATOM 741 N N . VA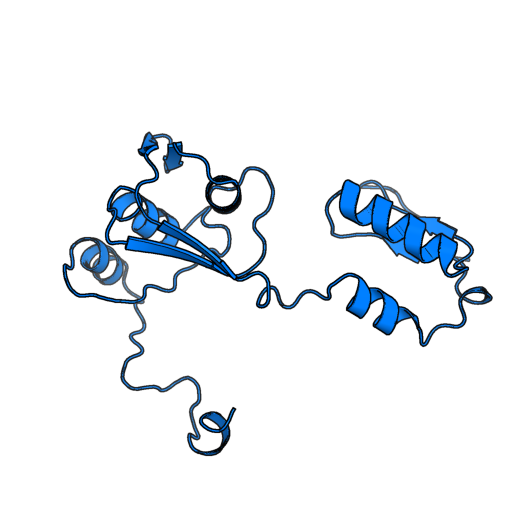L A 1 95 ? -1.427 5.890 19.291 1.00 98.12 95 VAL A N 1
ATOM 742 C CA . VAL A 1 95 ? -1.665 4.597 18.650 1.00 98.12 95 VAL A CA 1
ATOM 743 C C . VAL A 1 95 ? -1.623 3.505 19.709 1.00 98.12 95 VAL A C 1
ATOM 745 O O . VAL A 1 95 ? -0.553 3.025 20.082 1.00 98.12 95 VAL A O 1
ATOM 748 N N . LYS A 1 96 ? -2.808 3.156 20.216 1.00 98.00 96 LYS A N 1
ATOM 749 C CA . LYS A 1 96 ? -3.013 2.074 21.190 1.00 98.00 96 LYS A CA 1
ATOM 750 C C . LYS A 1 96 ? -3.599 0.817 20.554 1.00 98.00 96 LYS A C 1
ATOM 752 O O . LYS A 1 96 ? -3.333 -0.280 21.025 1.00 98.00 96 LYS A O 1
ATOM 757 N N . ALA A 1 97 ? -4.383 0.985 19.492 1.00 97.62 97 ALA A N 1
ATOM 758 C CA . ALA A 1 97 ? -4.867 -0.117 18.677 1.00 97.62 97 ALA A CA 1
ATOM 759 C C . ALA A 1 97 ? -3.694 -0.905 18.077 1.00 97.62 97 ALA A C 1
ATOM 761 O O . ALA A 1 97 ? -2.654 -0.339 17.726 1.00 97.62 97 ALA A O 1
ATOM 762 N N . GLU A 1 98 ? -3.882 -2.210 17.916 1.00 97.81 98 GLU A N 1
ATOM 763 C CA . GLU A 1 98 ? -2.903 -3.053 17.247 1.00 97.81 98 GLU A CA 1
ATOM 764 C C . GLU A 1 98 ? -2.860 -2.717 15.750 1.00 97.81 98 GLU A C 1
ATOM 766 O O . GLU A 1 98 ? -3.898 -2.606 15.102 1.00 97.81 98 GLU A O 1
ATOM 771 N N . VAL A 1 99 ? -1.667 -2.570 15.171 1.00 97.12 99 VAL A N 1
ATOM 772 C CA . VAL A 1 99 ? -1.506 -2.365 13.725 1.00 97.12 99 VAL A CA 1
ATOM 773 C C . VAL A 1 99 ? -0.942 -3.638 13.108 1.00 97.12 99 VAL A C 1
ATOM 775 O O . VAL A 1 99 ? 0.122 -4.114 13.506 1.00 97.12 99 VAL A O 1
ATOM 778 N N . LYS A 1 100 ? -1.655 -4.194 12.127 1.00 96.44 100 LYS A N 1
ATOM 779 C CA . LYS A 1 100 ? -1.230 -5.368 11.355 1.00 96.44 100 LYS A CA 1
ATOM 780 C C . LYS A 1 100 ? -1.157 -5.024 9.878 1.00 96.44 100 LYS A C 1
ATOM 782 O O . LYS A 1 100 ? -1.942 -4.219 9.385 1.00 96.44 100 LYS A O 1
ATOM 787 N N . VAL A 1 101 ? -0.237 -5.669 9.167 1.00 92.38 101 VAL A N 1
ATOM 788 C CA . VAL A 1 101 ? -0.028 -5.457 7.733 1.00 92.38 101 VAL A CA 1
ATOM 789 C C . VAL A 1 101 ? -0.074 -6.795 7.011 1.00 92.38 101 VAL A C 1
ATOM 791 O O . VAL A 1 101 ? 0.640 -7.724 7.383 1.00 92.38 101 VAL A O 1
ATOM 794 N N . ILE A 1 102 ? -0.879 -6.873 5.952 1.00 89.56 102 ILE A N 1
ATOM 795 C CA . ILE A 1 102 ? -0.841 -7.971 4.986 1.00 89.56 102 ILE A CA 1
ATOM 796 C C . ILE A 1 102 ? -0.352 -7.407 3.651 1.00 89.56 102 ILE A C 1
ATOM 798 O O . ILE A 1 102 ? -1.079 -6.706 2.945 1.00 89.56 102 ILE A O 1
ATOM 802 N N . ALA A 1 103 ? 0.899 -7.715 3.310 1.00 74.31 103 ALA A N 1
ATOM 803 C CA . ALA A 1 103 ? 1.556 -7.199 2.108 1.00 74.31 103 ALA A CA 1
ATOM 804 C C . ALA A 1 103 ? 1.117 -7.908 0.810 1.00 74.31 103 ALA A C 1
ATOM 806 O O . ALA A 1 103 ? 1.236 -7.336 -0.269 1.00 74.31 103 ALA A O 1
ATOM 807 N N . SER A 1 104 ? 0.576 -9.126 0.903 1.00 69.56 104 SER A N 1
ATOM 808 C CA . SER A 1 104 ? 0.317 -10.017 -0.241 1.00 69.56 104 SER A CA 1
ATOM 809 C C . SER A 1 104 ? -0.907 -9.667 -1.099 1.00 69.56 104 SER A C 1
ATOM 811 O O . SER A 1 104 ? -1.137 -10.309 -2.117 1.00 69.56 104 SER A O 1
ATOM 813 N N . TYR A 1 105 ? -1.696 -8.657 -0.727 1.00 72.81 105 TYR A N 1
ATOM 814 C CA . TYR A 1 105 ? -2.933 -8.285 -1.432 1.00 72.81 105 TYR A CA 1
ATOM 815 C C . TYR A 1 105 ? -2.816 -6.998 -2.262 1.00 72.81 105 TYR A C 1
ATOM 817 O O . TYR A 1 105 ? -3.822 -6.489 -2.747 1.00 72.81 105 TYR A O 1
ATOM 825 N N . SER A 1 106 ? -1.610 -6.448 -2.444 1.00 65.81 106 SER A N 1
ATOM 826 C CA . SER A 1 106 ? -1.414 -5.219 -3.230 1.00 65.81 106 SER A CA 1
ATOM 827 C C . SER A 1 106 ? -1.696 -5.399 -4.729 1.00 65.81 106 SER A C 1
ATOM 829 O O . SER A 1 106 ? -1.766 -4.398 -5.437 1.00 65.81 106 SER A O 1
ATOM 831 N N . ALA A 1 107 ? -1.829 -6.643 -5.210 1.00 76.75 107 ALA A N 1
ATOM 832 C CA . ALA A 1 107 ? -1.937 -7.019 -6.624 1.00 76.75 107 ALA A CA 1
ATOM 833 C C . ALA A 1 107 ? -0.774 -6.519 -7.510 1.00 76.75 107 ALA A C 1
ATOM 835 O O . ALA A 1 107 ? -0.861 -6.583 -8.734 1.00 76.75 107 ALA A O 1
ATOM 836 N N . HIS A 1 108 ? 0.313 -6.029 -6.903 1.00 83.62 108 HIS A N 1
ATOM 837 C CA . HIS A 1 108 ? 1.534 -5.654 -7.606 1.00 83.62 108 HIS A CA 1
ATOM 838 C C . HIS A 1 108 ? 2.501 -6.827 -7.591 1.00 83.62 108 HIS A C 1
ATOM 840 O O . HIS A 1 108 ? 2.686 -7.454 -6.548 1.00 83.62 108 HIS A O 1
ATOM 846 N N . ALA A 1 109 ? 3.130 -7.065 -8.739 1.00 83.25 109 ALA A N 1
ATOM 847 C CA . ALA A 1 109 ? 4.170 -8.066 -8.867 1.00 83.25 109 ALA A CA 1
ATOM 848 C C . ALA A 1 109 ? 5.352 -7.736 -7.943 1.00 83.25 109 ALA A C 1
ATOM 850 O O . ALA A 1 109 ? 5.813 -6.589 -7.902 1.00 83.25 109 ALA A O 1
ATOM 851 N N . ASP A 1 110 ? 5.849 -8.735 -7.221 1.00 85.81 110 ASP A N 1
ATOM 852 C CA . ASP A 1 110 ? 7.113 -8.613 -6.505 1.00 85.81 110 ASP A CA 1
ATOM 853 C C . ASP A 1 110 ? 8.318 -8.623 -7.470 1.00 85.81 110 ASP A C 1
ATOM 855 O O . ASP A 1 110 ? 8.183 -8.721 -8.694 1.00 85.81 110 ASP A O 1
ATOM 859 N N . TYR A 1 111 ? 9.533 -8.488 -6.931 1.00 86.12 111 TYR A N 1
ATOM 860 C CA . TYR A 1 111 ? 10.730 -8.428 -7.772 1.00 86.12 111 TYR A CA 1
ATOM 861 C C . TYR A 1 111 ? 10.965 -9.721 -8.574 1.00 86.12 111 TYR A C 1
ATOM 863 O O . TYR A 1 111 ? 11.440 -9.643 -9.707 1.00 86.12 111 TYR A O 1
ATOM 871 N N . LEU A 1 112 ? 10.626 -10.894 -8.022 1.00 89.00 112 LEU A N 1
ATOM 872 C CA . LEU A 1 112 ? 10.781 -12.185 -8.696 1.00 89.00 112 LEU A CA 1
ATOM 873 C C . LEU A 1 112 ? 9.738 -12.339 -9.795 1.00 89.00 112 LEU A C 1
ATOM 875 O O . LEU A 1 112 ? 10.051 -12.822 -10.882 1.00 89.00 112 LEU A O 1
ATOM 879 N N . GLU A 1 113 ? 8.509 -11.907 -9.536 1.00 91.25 113 GLU A N 1
ATOM 880 C CA . GLU A 1 113 ? 7.426 -11.900 -10.510 1.00 91.25 113 GLU A CA 1
ATOM 881 C C . GLU A 1 113 ? 7.733 -10.955 -11.676 1.00 91.25 113 GLU A C 1
ATOM 883 O O . GLU A 1 113 ? 7.551 -11.343 -12.830 1.00 91.25 113 GLU A O 1
ATOM 888 N N . LEU A 1 114 ? 8.285 -9.764 -11.411 1.00 93.44 114 LEU A N 1
ATOM 889 C CA . LEU A 1 114 ? 8.744 -8.844 -12.458 1.00 93.44 114 LEU A CA 1
ATOM 890 C C . LEU A 1 114 ? 9.915 -9.424 -13.268 1.00 93.44 114 LEU A C 1
ATOM 892 O O . LEU A 1 114 ? 9.919 -9.326 -14.495 1.00 93.44 114 LEU A O 1
ATOM 896 N N . GLN A 1 115 ? 10.888 -10.070 -12.617 1.00 90.44 115 GLN A N 1
ATOM 897 C CA . GLN A 1 115 ? 11.977 -10.760 -13.324 1.00 90.44 115 GLN A CA 1
ATOM 898 C C . GLN A 1 115 ? 11.451 -11.909 -14.185 1.00 90.44 115 GLN A C 1
ATOM 900 O O . GLN A 1 115 ? 11.867 -12.074 -15.330 1.00 90.44 115 GLN A O 1
ATOM 905 N N . ARG A 1 116 ? 10.507 -12.691 -13.659 1.00 92.69 116 ARG A N 1
ATOM 906 C CA . ARG A 1 116 ? 9.856 -13.778 -14.391 1.00 92.69 116 ARG A CA 1
ATOM 907 C C . ARG A 1 116 ? 9.032 -13.256 -15.563 1.00 92.69 116 ARG A C 1
ATOM 909 O O . ARG A 1 116 ? 9.014 -13.889 -16.609 1.00 92.69 116 ARG A O 1
ATOM 916 N N . PHE A 1 117 ? 8.365 -12.118 -15.414 1.00 93.50 117 PHE A N 1
ATOM 917 C CA . PHE A 1 117 ? 7.649 -11.480 -16.514 1.00 93.50 117 PHE A CA 1
ATOM 918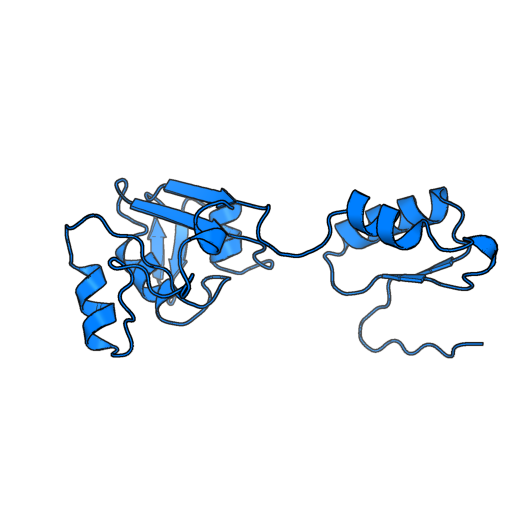 C C . PHE A 1 117 ? 8.607 -11.118 -17.660 1.00 93.50 117 PHE A C 1
ATOM 920 O O . PHE A 1 117 ? 8.316 -11.378 -18.827 1.00 93.50 117 PHE A O 1
ATOM 927 N N . LEU A 1 118 ? 9.788 -10.594 -17.324 1.00 93.12 118 LEU A N 1
ATOM 928 C CA . LEU A 1 118 ? 10.818 -10.212 -18.291 1.00 93.12 118 LEU A CA 1
ATOM 929 C C . LEU A 1 118 ? 11.623 -11.392 -18.853 1.00 93.12 118 LEU A C 1
ATOM 931 O O . LEU A 1 118 ? 12.271 -11.230 -19.884 1.00 93.12 118 LEU A O 1
ATOM 935 N N . SER A 1 119 ? 11.567 -12.580 -18.242 1.00 90.19 119 SER A N 1
ATOM 936 C CA . SER A 1 119 ? 12.381 -13.731 -18.665 1.00 90.19 119 SER A CA 1
ATOM 937 C C . SER A 1 119 ? 12.003 -14.294 -20.037 1.00 90.19 119 SER A C 1
ATOM 939 O O . SER A 1 119 ? 12.787 -15.024 -20.637 1.00 90.19 119 SER A O 1
ATOM 941 N N . CYS A 1 120 ? 10.825 -13.938 -20.560 1.00 91.81 120 CYS A N 1
ATOM 942 C CA . CYS A 1 120 ? 10.425 -14.275 -21.924 1.00 91.81 120 CYS A CA 1
ATOM 943 C C . CYS A 1 120 ? 11.115 -13.413 -22.999 1.00 91.81 120 CYS A C 1
ATOM 945 O O . CYS A 1 120 ? 11.001 -13.720 -24.184 1.00 91.81 120 CYS A O 1
ATOM 947 N N . GLN A 1 121 ? 11.808 -12.340 -22.609 1.00 93.12 121 GLN A N 1
ATOM 948 C CA . GLN A 1 121 ? 12.494 -11.437 -23.528 1.00 93.12 121 GLN A CA 1
ATOM 949 C C . GLN A 1 121 ? 13.932 -11.891 -23.782 1.00 93.12 121 GLN A C 1
ATOM 951 O O . GLN A 1 121 ? 14.670 -12.247 -22.864 1.00 93.12 121 GLN A O 1
ATOM 956 N N . GLU A 1 122 ? 14.376 -11.792 -25.033 1.00 94.12 122 GLU A N 1
ATOM 957 C CA . GLU A 1 122 ? 15.797 -11.894 -25.350 1.00 94.12 122 GLU A CA 1
ATOM 958 C C . GLU A 1 122 ? 16.479 -10.573 -24.975 1.00 94.12 122 GLU A C 1
ATOM 960 O O . GLU A 1 122 ? 16.332 -9.564 -25.668 1.00 94.12 122 GLU A O 1
ATOM 965 N N . THR A 1 123 ? 17.218 -10.572 -23.865 1.00 93.25 123 THR A N 1
ATOM 966 C CA . THR A 1 123 ? 17.759 -9.356 -23.230 1.00 93.25 123 THR A CA 1
ATOM 967 C C . THR A 1 123 ? 18.542 -8.461 -24.189 1.00 93.25 123 THR A C 1
ATOM 969 O O . THR A 1 123 ? 18.348 -7.249 -24.193 1.00 93.25 123 THR A O 1
ATOM 972 N N . LYS A 1 124 ? 19.353 -9.047 -25.080 1.00 92.38 124 LYS A N 1
ATOM 973 C CA . LYS A 1 124 ? 20.153 -8.313 -26.078 1.00 92.38 124 LYS A CA 1
ATOM 974 C C . LYS A 1 124 ? 19.331 -7.632 -27.178 1.00 92.38 124 LYS A C 1
ATOM 976 O O . LYS A 1 124 ? 19.834 -6.707 -27.808 1.00 92.38 124 LYS A O 1
ATOM 981 N N . LYS A 1 125 ? 18.094 -8.076 -27.431 1.00 94.69 125 LYS A N 1
ATOM 982 C CA . LYS A 1 125 ? 17.186 -7.440 -28.404 1.00 94.69 125 LYS A CA 1
ATOM 983 C C . LYS A 1 125 ? 16.431 -6.256 -27.807 1.00 94.69 125 LYS A C 1
ATOM 985 O O . LYS A 1 125 ? 15.972 -5.387 -28.546 1.00 94.69 125 LYS A O 1
ATOM 990 N N . VAL A 1 126 ? 16.310 -6.201 -26.483 1.00 94.69 126 VAL A N 1
ATOM 991 C CA . VAL A 1 126 ? 15.673 -5.083 -25.787 1.00 94.69 126 VAL A CA 1
ATOM 992 C C . VAL A 1 126 ? 16.661 -3.925 -25.714 1.00 94.69 126 VAL A C 1
ATOM 994 O O . VAL A 1 126 ? 17.571 -3.926 -24.893 1.00 94.69 126 VAL A O 1
ATOM 997 N N . LYS A 1 127 ? 16.478 -2.917 -26.574 1.00 93.56 127 LYS A N 1
ATOM 998 C CA . LYS A 1 127 ? 17.387 -1.760 -26.650 1.00 93.56 127 LYS A CA 1
ATOM 999 C C . LYS A 1 127 ? 17.450 -0.968 -25.339 1.00 93.56 127 LYS A C 1
ATOM 1001 O O . LYS A 1 127 ? 18.518 -0.493 -24.963 1.00 93.56 127 LYS A O 1
ATOM 1006 N N . LYS A 1 128 ? 16.307 -0.791 -24.665 1.00 94.44 128 LYS A N 1
ATOM 1007 C CA . LYS A 1 128 ? 16.188 0.035 -23.457 1.00 94.44 128 LYS A CA 1
ATOM 1008 C C . LYS A 1 128 ? 14.976 -0.370 -22.618 1.00 94.44 128 LYS A C 1
ATOM 1010 O O . LYS A 1 128 ? 13.901 -0.602 -23.163 1.00 94.44 128 LYS A O 1
ATOM 1015 N N . VAL A 1 129 ? 15.146 -0.415 -21.298 1.00 95.62 129 VAL A N 1
ATOM 1016 C CA . VAL A 1 129 ? 14.071 -0.618 -20.313 1.00 95.62 129 VAL A CA 1
ATOM 1017 C C . VAL A 1 129 ? 13.902 0.658 -19.498 1.00 95.62 129 VAL A C 1
ATOM 1019 O O . VAL A 1 129 ? 14.886 1.215 -19.025 1.00 95.62 129 VAL A O 1
ATOM 1022 N N . PHE A 1 130 ? 12.668 1.110 -19.291 1.00 96.19 130 PHE A N 1
ATOM 1023 C CA . PHE A 1 130 ? 12.376 2.284 -18.469 1.00 96.19 130 PHE A CA 1
ATOM 1024 C C . PHE A 1 130 ? 11.648 1.873 -17.190 1.00 96.19 130 PHE A C 1
ATOM 1026 O O . PHE A 1 130 ? 10.537 1.348 -17.240 1.00 96.19 130 PHE A O 1
ATOM 1033 N N . LEU A 1 131 ? 12.258 2.136 -16.036 1.00 96.00 131 LEU A N 1
ATOM 1034 C CA . LEU A 1 131 ? 11.664 1.883 -14.730 1.00 96.00 131 LEU A CA 1
ATOM 1035 C C . LEU 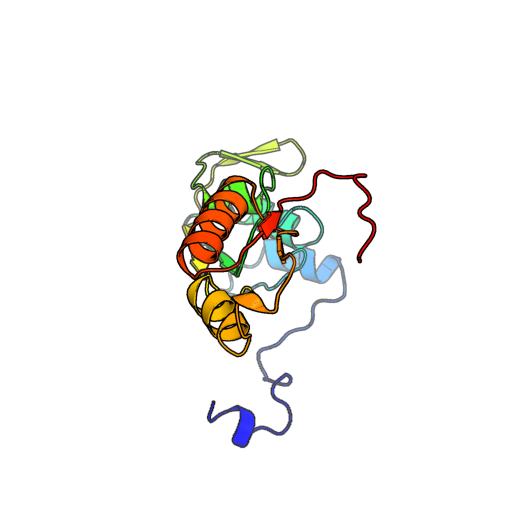A 1 131 ? 10.913 3.119 -14.237 1.00 96.00 131 LEU A C 1
ATOM 1037 O O . LEU A 1 131 ? 11.495 4.143 -13.864 1.00 96.00 131 LEU A O 1
ATOM 1041 N N . VAL A 1 132 ? 9.593 2.992 -14.205 1.00 94.00 132 VAL A N 1
ATOM 1042 C CA . VAL A 1 132 ? 8.654 4.011 -13.723 1.00 94.00 132 VAL A CA 1
ATOM 1043 C C . VAL A 1 132 ? 7.935 3.520 -12.460 1.00 94.00 132 VAL A C 1
ATOM 1045 O O . VAL A 1 132 ? 8.285 2.474 -11.929 1.00 94.00 132 VAL A O 1
ATOM 1048 N N . HIS A 1 133 ? 6.986 4.312 -11.948 1.00 90.25 133 HIS A N 1
ATOM 1049 C CA . HIS A 1 133 ? 6.066 3.975 -10.848 1.00 90.25 133 HIS A CA 1
ATOM 1050 C C . HIS A 1 133 ? 6.654 3.082 -9.732 1.00 90.25 133 HIS A C 1
ATOM 1052 O O . HIS A 1 133 ? 6.369 1.891 -9.628 1.00 90.25 133 HIS A O 1
ATOM 1058 N N . GLY A 1 134 ? 7.450 3.683 -8.850 1.00 88.56 134 GLY A N 1
ATOM 1059 C CA . GLY A 1 134 ? 8.041 3.002 -7.702 1.00 88.56 134 GLY A CA 1
ATOM 1060 C C . GLY A 1 134 ? 8.923 3.946 -6.897 1.00 88.56 134 GLY A C 1
ATOM 1061 O O . GLY A 1 134 ? 9.299 5.023 -7.377 1.00 88.56 134 GLY A O 1
ATOM 1062 N N . GLU A 1 135 ? 9.254 3.547 -5.673 1.00 88.38 135 GLU A N 1
ATOM 1063 C CA . GLU A 1 135 ? 10.166 4.302 -4.816 1.00 88.38 135 GLU A CA 1
ATOM 1064 C C . GLU A 1 135 ? 11.577 4.340 -5.418 1.00 88.38 135 GLU A C 1
ATOM 1066 O O . GLU A 1 135 ? 11.996 3.418 -6.120 1.00 88.38 135 GLU A O 1
ATOM 1071 N N . ALA A 1 136 ? 12.321 5.421 -5.161 1.00 90.25 136 ALA A N 1
ATOM 1072 C CA . ALA A 1 136 ? 13.634 5.641 -5.769 1.00 90.25 136 ALA A CA 1
ATOM 1073 C C . ALA A 1 136 ? 14.594 4.467 -5.514 1.00 90.25 136 ALA A C 1
ATOM 1075 O O . ALA A 1 136 ? 15.150 3.918 -6.462 1.00 90.25 136 ALA A O 1
ATOM 1076 N N . ASN A 1 137 ? 14.705 4.031 -4.257 1.00 91.94 137 ASN A N 1
ATOM 1077 C CA . ASN A 1 137 ? 15.590 2.933 -3.866 1.00 91.94 137 ASN A CA 1
ATOM 1078 C C . ASN A 1 137 ? 15.172 1.602 -4.504 1.00 91.94 137 ASN A C 1
ATOM 1080 O O . ASN A 1 137 ? 16.025 0.870 -4.995 1.00 91.94 137 ASN A O 1
ATOM 1084 N N . SER A 1 138 ? 13.867 1.313 -4.568 1.00 91.69 138 SER A N 1
ATOM 1085 C CA . SER A 1 138 ? 13.352 0.108 -5.229 1.00 91.69 138 SER A CA 1
ATOM 1086 C C . SER A 1 138 ? 13.681 0.096 -6.720 1.00 91.69 138 SER A C 1
ATOM 1088 O O . SER A 1 138 ? 14.122 -0.925 -7.241 1.00 91.69 138 SER A O 1
ATOM 1090 N N . LYS A 1 139 ? 13.524 1.235 -7.410 1.00 95.25 139 LYS A N 1
ATOM 1091 C CA . LYS A 1 139 ? 13.874 1.352 -8.833 1.00 95.25 139 LYS A CA 1
ATOM 1092 C C . LYS A 1 139 ? 15.378 1.217 -9.069 1.00 95.25 139 LYS A C 1
ATOM 1094 O O . LYS A 1 139 ? 15.763 0.573 -10.036 1.00 95.25 139 LYS A O 1
ATOM 1099 N N . ILE A 1 140 ? 16.215 1.797 -8.205 1.00 95.81 140 ILE A N 1
ATOM 1100 C CA . ILE A 1 140 ? 17.680 1.678 -8.297 1.00 95.81 140 ILE A CA 1
ATOM 1101 C C . ILE A 1 140 ? 18.106 0.218 -8.116 1.00 95.81 140 ILE A C 1
ATOM 1103 O O . ILE A 1 140 ? 18.784 -0.322 -8.984 1.00 95.81 140 ILE A O 1
ATOM 1107 N N . ALA A 1 141 ? 17.630 -0.446 -7.062 1.00 95.25 141 ALA A N 1
ATOM 1108 C CA . ALA A 1 141 ? 17.950 -1.849 -6.814 1.00 95.25 141 ALA A CA 1
ATOM 1109 C C . ALA A 1 141 ? 17.474 -2.759 -7.961 1.00 95.25 141 ALA A C 1
ATOM 1111 O O . ALA A 1 141 ? 18.191 -3.658 -8.399 1.00 95.25 141 ALA A O 1
ATOM 1112 N N . PHE A 1 142 ? 16.273 -2.516 -8.496 1.00 96.19 142 PHE A N 1
ATOM 1113 C CA . PHE A 1 142 ? 15.757 -3.303 -9.615 1.00 96.19 142 PHE A CA 1
ATOM 1114 C C . PHE A 1 142 ? 16.524 -3.042 -10.920 1.00 96.19 142 PHE A C 1
ATOM 1116 O O . PHE A 1 142 ? 16.790 -3.979 -11.670 1.00 96.19 142 PHE A O 1
ATOM 1123 N N . ARG A 1 143 ? 16.955 -1.797 -11.167 1.00 96.25 143 ARG A N 1
ATOM 1124 C CA . ARG A 1 143 ? 17.827 -1.438 -12.296 1.00 96.25 143 ARG A CA 1
ATOM 1125 C C . ARG A 1 143 ? 19.110 -2.258 -12.287 1.00 96.25 143 ARG A C 1
ATOM 1127 O O . ARG A 1 143 ? 19.454 -2.836 -13.312 1.00 96.25 143 ARG A O 1
ATOM 1134 N N . GLU A 1 144 ? 19.792 -2.316 -11.148 1.00 96.00 144 GLU A N 1
ATOM 1135 C CA . GLU A 1 144 ? 21.033 -3.083 -10.990 1.00 96.00 144 GLU A CA 1
ATOM 1136 C C . GLU A 1 144 ? 20.811 -4.562 -11.320 1.00 96.00 144 GLU A C 1
ATOM 1138 O O . GLU A 1 144 ? 21.559 -5.140 -12.106 1.00 96.00 144 GLU A O 1
ATOM 1143 N N . LYS A 1 145 ? 19.712 -5.149 -10.832 1.00 94.81 145 LYS A N 1
ATOM 1144 C CA . LYS A 1 145 ? 19.356 -6.544 -11.125 1.00 94.81 145 LYS A CA 1
ATOM 1145 C C . LYS A 1 145 ? 19.089 -6.804 -12.606 1.00 94.81 145 LYS A C 1
ATOM 1147 O O . LYS A 1 145 ? 19.491 -7.844 -13.117 1.00 94.81 145 LYS A O 1
ATOM 1152 N N . LEU A 1 146 ? 18.426 -5.888 -13.310 1.00 95.25 146 LEU A N 1
ATOM 1153 C CA . LEU A 1 146 ? 18.191 -6.035 -14.750 1.00 95.25 146 LEU A CA 1
ATOM 1154 C C . LEU A 1 146 ? 19.489 -5.900 -15.562 1.00 95.25 146 LEU A C 1
ATOM 1156 O O . LEU A 1 146 ? 19.691 -6.637 -16.527 1.00 95.25 146 LEU A O 1
ATOM 1160 N N . LEU A 1 147 ? 20.398 -5.011 -15.156 1.00 95.19 147 LEU A N 1
ATOM 1161 C CA . LEU A 1 147 ? 21.721 -4.903 -15.780 1.00 95.19 147 LEU A CA 1
ATOM 1162 C C . LEU A 1 147 ? 22.543 -6.187 -15.569 1.00 95.19 147 LEU A C 1
ATOM 1164 O O . LEU A 1 147 ? 23.122 -6.699 -16.525 1.00 95.19 147 LEU A O 1
ATOM 1168 N N . GLU A 1 148 ? 22.525 -6.765 -14.362 1.00 94.38 148 GLU A N 1
ATOM 1169 C CA . GLU A 1 148 ? 23.149 -8.068 -14.062 1.00 94.38 148 GLU A CA 1
ATOM 1170 C C . GLU A 1 148 ? 22.569 -9.214 -14.916 1.00 94.38 148 GLU A C 1
ATOM 1172 O O . GLU A 1 148 ? 23.288 -10.139 -15.286 1.00 94.38 148 GLU A O 1
ATOM 1177 N N . GLN A 1 149 ? 21.282 -9.145 -15.274 1.00 91.75 149 GLN A N 1
ATOM 1178 C CA . GLN A 1 149 ? 20.618 -10.110 -16.163 1.00 91.75 149 GLN A CA 1
ATOM 1179 C C . GLN A 1 149 ? 20.963 -9.924 -17.652 1.00 91.75 149 GLN A C 1
ATOM 1181 O O . GLN A 1 149 ? 20.549 -10.730 -18.488 1.00 91.75 149 GLN A O 1
ATOM 1186 N N . GLY A 1 150 ? 21.730 -8.889 -18.002 1.00 94.31 150 GLY A N 1
ATOM 1187 C CA . GLY A 1 150 ? 22.216 -8.653 -19.359 1.00 94.31 150 GLY A CA 1
ATOM 1188 C C . GLY A 1 150 ? 21.325 -7.757 -20.216 1.00 94.31 150 GLY A C 1
ATOM 1189 O O . GLY A 1 150 ? 21.508 -7.728 -21.435 1.00 94.31 150 GLY A O 1
ATOM 1190 N N . PHE A 1 151 ? 20.376 -7.021 -19.624 1.00 96.06 151 PHE A N 1
ATOM 1191 C CA . PHE A 1 151 ? 19.722 -5.921 -20.336 1.00 96.06 151 PHE A CA 1
ATOM 1192 C C . PHE A 1 151 ? 20.752 -4.807 -20.606 1.00 96.06 151 PHE A C 1
ATOM 1194 O O . PHE A 1 151 ? 21.437 -4.381 -19.677 1.00 96.06 151 PHE A O 1
ATOM 1201 N N . PRO A 1 152 ? 20.877 -4.309 -21.849 1.00 94.00 152 PRO A N 1
ATOM 1202 C CA . PRO A 1 152 ? 21.964 -3.403 -22.225 1.00 94.00 152 PRO A CA 1
ATOM 1203 C C . PRO A 1 152 ? 21.796 -1.980 -21.674 1.00 94.00 152 PRO A C 1
ATOM 1205 O O . PRO A 1 152 ? 22.782 -1.280 -21.462 1.00 94.00 152 PRO A O 1
ATOM 1208 N N . SER A 1 153 ? 20.557 -1.532 -21.451 1.00 95.06 153 SER A N 1
ATOM 1209 C CA . SER A 1 153 ? 20.254 -0.201 -20.923 1.00 95.06 153 SER A CA 1
ATOM 1210 C C . SER A 1 153 ? 18.968 -0.236 -20.106 1.00 95.06 153 SER A C 1
ATOM 1212 O O . SER A 1 153 ? 17.923 -0.690 -20.577 1.00 95.06 153 SER A O 1
ATOM 1214 N N . VAL A 1 154 ? 19.053 0.257 -18.871 1.00 96.75 154 VAL A N 1
ATOM 1215 C CA . VAL A 1 154 ? 17.922 0.382 -17.952 1.00 96.75 154 VAL A CA 1
ATOM 1216 C C . VAL A 1 154 ? 17.940 1.790 -17.367 1.00 96.75 154 VAL A C 1
ATOM 1218 O O . VAL A 1 154 ? 18.879 2.169 -16.661 1.00 96.75 154 VAL A O 1
ATOM 1221 N N . GLU A 1 155 ? 16.907 2.563 -17.674 1.00 96.44 155 GLU A N 1
ATOM 1222 C CA . GLU A 1 155 ? 16.764 3.975 -17.336 1.00 96.44 155 GLU A CA 1
ATOM 1223 C C . GLU A 1 155 ? 15.711 4.184 -16.249 1.00 96.44 155 GLU A C 1
ATOM 1225 O O . GLU A 1 155 ? 14.689 3.500 -16.212 1.00 96.44 155 GLU A O 1
ATOM 1230 N N . ILE A 1 156 ? 15.928 5.176 -15.384 1.00 96.75 156 ILE A N 1
ATOM 1231 C CA . ILE A 1 156 ? 14.934 5.640 -14.407 1.00 96.75 156 ILE A CA 1
ATOM 1232 C C . ILE A 1 156 ? 14.586 7.091 -14.764 1.00 96.75 156 ILE A C 1
ATOM 1234 O O . ILE A 1 156 ? 15.264 8.008 -14.297 1.00 96.75 156 ILE A O 1
ATOM 1238 N N . PRO A 1 157 ? 13.553 7.328 -15.593 1.00 95.06 157 PRO A N 1
ATOM 1239 C CA . PRO A 1 157 ? 13.186 8.673 -16.020 1.00 95.06 157 PRO A CA 1
ATOM 1240 C C . PRO A 1 157 ? 12.860 9.609 -14.856 1.00 95.06 157 PRO A C 1
ATOM 1242 O O . PRO A 1 157 ? 12.110 9.251 -13.939 1.00 95.06 157 PRO A O 1
ATOM 1245 N N . ALA A 1 158 ? 13.366 10.840 -14.935 1.00 93.06 158 ALA A N 1
ATOM 1246 C CA . ALA A 1 158 ? 12.868 11.942 -14.124 1.00 93.06 158 ALA A CA 1
ATOM 1247 C C . ALA A 1 158 ? 11.561 12.495 -14.718 1.00 93.06 158 ALA A C 1
ATOM 1249 O O . ALA A 1 158 ? 11.288 12.378 -15.915 1.00 93.06 158 ALA A O 1
ATOM 1250 N N . LYS A 1 159 ? 10.728 13.108 -13.871 1.00 92.25 159 LYS A N 1
ATOM 1251 C CA . LYS A 1 159 ? 9.454 13.698 -14.300 1.00 92.25 159 LYS A CA 1
ATOM 1252 C C . LYS A 1 159 ? 9.703 14.796 -15.342 1.00 92.25 159 LYS A C 1
ATOM 1254 O O . LYS A 1 159 ? 10.505 15.689 -15.101 1.00 92.25 159 LYS A O 1
ATOM 1259 N N . GLY A 1 160 ? 8.980 14.742 -16.461 1.00 92.50 160 GLY A N 1
ATOM 1260 C CA . GLY A 1 160 ? 9.078 15.728 -17.545 1.00 92.50 160 GLY A CA 1
ATOM 1261 C C . GLY A 1 160 ? 10.185 15.457 -18.567 1.00 92.50 160 GLY A C 1
ATOM 1262 O O . GLY A 1 160 ? 10.279 16.185 -19.549 1.00 92.50 160 GLY A O 1
ATOM 1263 N N . VAL A 1 161 ? 10.995 14.410 -18.379 1.00 94.06 161 VAL A N 1
ATOM 1264 C CA . VAL A 1 161 ? 11.970 13.979 -19.389 1.00 94.06 161 VAL A CA 1
ATOM 1265 C C . VAL A 1 161 ? 11.248 13.273 -20.536 1.00 94.06 161 VAL A C 1
ATOM 1267 O O . VAL A 1 161 ? 10.381 12.431 -20.304 1.00 94.06 161 VAL A O 1
ATOM 1270 N N . THR A 1 162 ? 11.631 13.613 -21.766 1.00 93.62 162 THR A N 1
ATOM 1271 C CA . THR A 1 162 ? 11.132 12.995 -23.002 1.00 93.62 162 THR A CA 1
ATOM 1272 C C . THR A 1 162 ? 12.241 12.167 -23.640 1.00 93.62 162 THR A C 1
ATOM 1274 O O . THR A 1 162 ? 13.409 12.546 -23.576 1.00 93.62 162 THR A O 1
ATOM 1277 N N . PHE A 1 163 ? 11.875 11.038 -24.242 1.00 92.25 163 PHE A N 1
ATOM 1278 C CA . PHE A 1 163 ? 12.790 10.162 -24.967 1.00 92.25 163 PHE A CA 1
ATOM 1279 C C . PHE A 1 163 ? 12.257 9.938 -26.377 1.00 92.25 163 PHE A C 1
ATOM 1281 O O . PHE A 1 163 ? 11.074 9.648 -26.547 1.00 92.25 163 PHE A O 1
ATOM 1288 N N . GLU A 1 164 ? 13.139 10.028 -27.365 1.00 92.75 164 GLU A N 1
ATOM 1289 C CA . GLU A 1 164 ? 12.877 9.529 -28.713 1.00 92.75 164 GLU A CA 1
ATOM 1290 C C . GLU A 1 164 ? 13.278 8.050 -28.769 1.00 92.75 164 GLU A C 1
ATOM 1292 O O . GLU A 1 164 ? 14.298 7.648 -28.198 1.00 92.75 164 GLU A O 1
ATOM 1297 N N . LEU A 1 165 ? 12.427 7.223 -29.377 1.00 90.00 165 LEU A N 1
ATOM 1298 C CA . LEU A 1 165 ? 12.654 5.786 -29.508 1.00 90.00 165 LEU A CA 1
ATOM 1299 C C . LEU A 1 165 ? 13.086 5.490 -30.946 1.00 90.00 165 LEU A C 1
ATOM 1301 O O . LEU A 1 165 ? 12.318 5.728 -31.875 1.00 90.00 165 LEU A O 1
ATOM 1305 N N . GLU A 1 166 ? 14.302 4.969 -31.100 1.00 75.06 166 GLU A N 1
ATOM 1306 C CA . GLU A 1 166 ? 14.872 4.484 -32.368 1.00 75.06 166 GLU A CA 1
ATOM 1307 C C . GLU A 1 166 ? 14.726 2.967 -32.526 1.00 75.06 166 GLU A C 1
ATOM 1309 O O . GLU A 1 166 ? 14.805 2.225 -31.515 1.00 75.06 166 GLU A O 1
#

Sequence (166 aa):
QEYVKKDPDPFGFNNLHYITKAEDSIRLNNTDEACIIISASGMMEAGRVKHHIKNSIGKEKNTILIVGYCAPNTLGRHLMDGKKEVKIFGEPHQVKAEVKVIASYSAHADYLELQRFLSCQETKKVKKVFLVHGEANSKIAFREKLLEQGFPSVEIPAKGVTFELE

Radius of gyration: 21.62 Å; Cα contacts (8 Å, |Δi|>4): 180; chains: 1; bounding box: 49×42×55 Å

Nearest PDB structures (foldseek):
  3ie0-assembly3_C  TM=8.829E-01  e=1.024E-07  Thermus thermophilus HB8
  3a4y-assembly4_D  TM=8.984E-01  e=1.024E-07  Thermus thermophilus HB8
  3iek-assembly4_D  TM=8.868E-01  e=2.388E-07  Thermus thermophilus HB8
  3idz-assembly2_B  TM=8.572E-01  e=3.767E-07  Thermus thermophilus HB8
  3ie2-assembly3_C  TM=8.449E-01  e=4.291E-07  Thermus thermophilus HB8

Foldseek 3Di:
DVVVVPDVDPPPDPPDDDDDDPVVLVVVLPDPDDDDDDDDDLLCQDDSSLVSCVSPQQPLVAEDEREADHDPPTPSVCVVVVPQWDARPNDIDGGNYHYHYDHPRNPDDDLVRVVVVCPVDPQVVQQEAEDDDDDPVVLVVSQVVSVVVPNPYYYHDDPPDDDDDD

Secondary structure (DSSP, 8-state):
--HHHH-S-TT--TT-----SHHHHHHGGG--S------S-TTSSSSHHHHHHHHHTT-TT-EEEEES---TTSHHHHHHTT-SEEEETTEEEE--SEEEEEGGGS----HHHHHHHHTTS-GGG---EE--SS-HHHHHHHHHHHHHTT-S-EE-PPTT------